Protein AF-A0AAV1EHF3-F1 (afdb_monomer_lite)

pLDDT: mean 80.21, std 18.9, range [38.34, 96.56]

Sequence (123 aa):
TITPKKPNSALRKVARVRLTSGFEITAYIPGIGHNLQEHSVVLVRGGRVKDLPGVRYHIVRGTLDAVGVKDRQQGRSKYGAKRQNKCQLLNNLLEIQDSQSERSQNPPLFGDALSVEEHVLGC

Radius of gyration: 31.66 Å; chains: 1; bounding box: 31×99×62 Å

Structure (mmCIF, N/CA/C/O backbone):
data_AF-A0AAV1EHF3-F1
#
_entry.id   AF-A0AAV1EHF3-F1
#
loop_
_atom_site.group_PDB
_atom_site.id
_atom_site.type_symbol
_atom_site.label_atom_id
_atom_site.label_alt_id
_atom_site.label_comp_id
_atom_site.label_asym_id
_atom_site.label_entity_id
_atom_site.label_seq_id
_atom_site.pdbx_PDB_ins_code
_atom_site.Cartn_x
_atom_site.Cartn_y
_atom_site.Cartn_z
_atom_site.occupancy
_atom_site.B_iso_or_equiv
_atom_site.auth_seq_id
_atom_site.auth_comp_id
_atom_site.auth_asym_id
_atom_site.auth_atom_id
_atom_site.pdbx_PDB_model_num
ATOM 1 N N . THR A 1 1 ? 10.304 -4.672 2.597 1.00 88.81 1 THR A N 1
ATOM 2 C CA . THR A 1 1 ? 10.404 -4.105 1.225 1.00 88.81 1 THR A CA 1
ATOM 3 C C . THR A 1 1 ? 10.882 -5.195 0.283 1.00 88.81 1 THR A C 1
ATOM 5 O O . THR A 1 1 ? 11.501 -6.133 0.759 1.00 88.81 1 THR A O 1
ATOM 8 N N . ILE A 1 2 ? 10.552 -5.132 -1.011 1.00 92.88 2 ILE A N 1
ATOM 9 C CA . ILE A 1 2 ? 10.929 -6.154 -2.011 1.00 92.88 2 ILE A CA 1
ATOM 10 C C . ILE A 1 2 ? 11.470 -5.474 -3.276 1.00 92.88 2 ILE A C 1
ATOM 12 O O . ILE A 1 2 ? 10.978 -4.407 -3.668 1.00 92.88 2 ILE A O 1
ATOM 16 N N . THR A 1 3 ? 12.470 -6.097 -3.902 1.00 92.31 3 THR A N 1
ATOM 17 C CA . THR A 1 3 ? 13.025 -5.708 -5.203 1.00 92.31 3 THR A CA 1
ATOM 18 C C . THR A 1 3 ? 12.190 -6.290 -6.360 1.00 92.31 3 THR A C 1
ATOM 20 O O . THR A 1 3 ? 11.755 -7.441 -6.304 1.00 92.31 3 THR A O 1
ATOM 23 N N . PRO A 1 4 ? 11.892 -5.501 -7.405 1.00 95.12 4 PRO A N 1
ATOM 24 C CA . PRO A 1 4 ? 11.100 -5.939 -8.548 1.00 95.12 4 PRO A CA 1
ATOM 25 C C . PRO A 1 4 ? 11.875 -6.844 -9.502 1.00 95.12 4 PRO A C 1
ATOM 27 O O . PRO A 1 4 ? 13.101 -6.939 -9.459 1.00 95.12 4 PRO A O 1
ATOM 30 N N . LYS A 1 5 ? 11.133 -7.480 -10.415 1.00 93.06 5 LYS A N 1
ATOM 31 C CA . LYS A 1 5 ? 11.707 -8.194 -11.554 1.00 93.06 5 LYS A CA 1
ATOM 32 C C . LYS A 1 5 ? 12.440 -7.203 -12.475 1.00 93.06 5 LYS A C 1
ATOM 34 O O . LYS A 1 5 ? 11.904 -6.141 -12.800 1.00 93.06 5 LYS A O 1
ATOM 39 N N . LYS A 1 6 ? 13.628 -7.588 -12.958 1.00 90.62 6 LYS A N 1
ATOM 40 C CA . LYS A 1 6 ? 14.320 -6.923 -14.081 1.00 90.62 6 LYS A CA 1
ATOM 41 C C . LYS A 1 6 ? 13.333 -6.831 -15.260 1.00 90.62 6 LYS A C 1
ATOM 43 O O . LYS A 1 6 ? 12.702 -7.849 -15.554 1.00 90.62 6 LYS A O 1
ATOM 48 N N . PRO A 1 7 ? 13.103 -5.676 -15.907 1.00 94.56 7 PRO A N 1
ATOM 49 C CA . PRO A 1 7 ? 13.989 -4.522 -16.133 1.00 94.56 7 PRO A CA 1
ATOM 50 C C . PRO A 1 7 ? 13.912 -3.382 -15.108 1.00 94.56 7 PRO A C 1
ATOM 52 O O . PRO A 1 7 ? 14.714 -2.458 -15.172 1.00 94.56 7 PRO A O 1
ATOM 55 N N . ASN A 1 8 ? 12.955 -3.418 -14.184 1.00 93.94 8 ASN A N 1
ATOM 56 C CA . ASN A 1 8 ? 12.688 -2.286 -13.301 1.00 93.94 8 ASN A CA 1
ATOM 57 C C . ASN A 1 8 ? 13.616 -2.300 -12.077 1.00 93.94 8 ASN A C 1
ATOM 59 O O . ASN A 1 8 ? 13.983 -3.364 -11.580 1.00 93.94 8 ASN A O 1
ATOM 63 N N . SER A 1 9 ? 13.941 -1.119 -11.547 1.00 90.12 9 SER A N 1
ATOM 64 C CA . SER A 1 9 ? 14.694 -0.944 -10.302 1.00 90.12 9 SER A CA 1
ATOM 65 C C . SER A 1 9 ? 13.967 0.058 -9.399 1.00 90.12 9 SER A C 1
ATOM 67 O O . SER A 1 9 ? 13.769 1.219 -9.739 1.00 90.12 9 SER A O 1
ATOM 69 N N . ALA A 1 10 ? 13.465 -0.413 -8.257 1.00 92.06 10 ALA A N 1
ATOM 70 C CA . ALA A 1 10 ? 12.819 0.416 -7.237 1.00 92.06 10 ALA A CA 1
ATOM 71 C C . ALA A 1 10 ? 12.632 -0.393 -5.951 1.00 92.06 10 ALA A C 1
ATOM 73 O O . ALA A 1 10 ? 12.461 -1.607 -6.003 1.00 92.06 10 ALA A O 1
ATOM 74 N N . LEU A 1 11 ? 12.554 0.265 -4.796 1.00 91.94 11 LEU A N 1
ATOM 75 C CA . LEU A 1 11 ? 12.130 -0.400 -3.564 1.00 91.94 11 LEU A CA 1
ATOM 76 C C . LEU A 1 11 ? 10.608 -0.368 -3.455 1.00 91.94 11 LEU A C 1
ATOM 78 O O . LEU A 1 11 ? 9.989 0.696 -3.363 1.00 91.94 11 LEU A O 1
ATOM 82 N N . ARG A 1 12 ? 9.979 -1.546 -3.453 1.00 94.69 12 ARG A N 1
ATOM 83 C CA . ARG A 1 12 ? 8.530 -1.658 -3.277 1.00 94.69 12 ARG A CA 1
ATOM 84 C C . ARG A 1 12 ? 8.196 -1.964 -1.817 1.00 94.69 12 ARG A C 1
ATOM 86 O O . ARG A 1 12 ? 8.752 -2.877 -1.203 1.00 94.69 12 ARG A O 1
ATOM 93 N N . LYS A 1 13 ? 7.274 -1.184 -1.252 1.00 94.19 13 LYS A N 1
ATOM 94 C CA . LYS A 1 13 ? 6.766 -1.373 0.112 1.00 94.19 13 LYS A CA 1
ATOM 95 C C . LYS A 1 13 ? 5.675 -2.445 0.090 1.00 94.19 13 LYS A C 1
ATOM 97 O O . LYS A 1 13 ? 4.715 -2.349 -0.672 1.00 94.19 13 LYS A O 1
ATOM 102 N N . VAL A 1 14 ? 5.854 -3.470 0.909 1.00 94.50 14 VAL A N 1
ATOM 103 C CA . VAL A 1 14 ? 4.952 -4.618 1.035 1.00 94.50 14 VAL A CA 1
ATOM 104 C C . VAL A 1 14 ? 4.784 -4.950 2.511 1.00 94.50 14 VAL A C 1
ATOM 106 O O . VAL A 1 14 ? 5.694 -4.670 3.293 1.00 94.50 14 VAL A O 1
ATOM 109 N N . ALA A 1 15 ? 3.659 -5.562 2.857 1.00 95.38 15 ALA A N 1
ATOM 110 C CA . ALA A 1 15 ? 3.410 -6.141 4.170 1.00 95.38 15 ALA A CA 1
ATOM 111 C C . ALA A 1 15 ? 3.070 -7.626 4.024 1.00 95.38 15 ALA A C 1
ATOM 113 O O . ALA A 1 15 ? 2.418 -8.026 3.054 1.00 95.38 15 ALA A O 1
ATOM 114 N N . ARG A 1 16 ? 3.488 -8.428 5.002 1.00 94.62 16 ARG A N 1
ATOM 115 C CA . ARG A 1 16 ? 2.934 -9.766 5.212 1.00 94.62 16 ARG A CA 1
ATOM 116 C C . ARG A 1 16 ? 1.677 -9.609 6.054 1.00 94.62 16 ARG A C 1
ATOM 118 O O . ARG A 1 16 ? 1.704 -8.922 7.068 1.00 94.62 16 ARG A O 1
ATOM 125 N N . VAL A 1 17 ? 0.582 -10.198 5.600 1.00 95.19 17 VAL A N 1
ATOM 126 C CA . VAL A 1 17 ? -0.727 -10.096 6.241 1.00 95.19 17 VAL A CA 1
ATOM 127 C C . VAL A 1 17 ? -1.256 -11.504 6.433 1.00 95.19 17 VAL A C 1
ATOM 129 O O . VAL A 1 17 ? -1.259 -12.301 5.495 1.00 95.19 17 VAL A O 1
ATOM 132 N N . ARG A 1 18 ? -1.720 -11.804 7.642 1.00 95.69 18 ARG A N 1
ATOM 133 C CA . ARG A 1 18 ? -2.463 -13.028 7.922 1.00 95.69 18 ARG A CA 1
ATOM 134 C C . ARG A 1 18 ? -3.945 -12.725 7.758 1.00 95.69 18 ARG A C 1
ATOM 136 O O . ARG A 1 18 ? -4.475 -11.846 8.432 1.00 95.69 18 ARG A O 1
ATOM 143 N N . LEU A 1 19 ? -4.592 -13.402 6.816 1.00 95.44 19 LEU A N 1
ATOM 144 C CA . LEU A 1 19 ? -6.031 -13.272 6.620 1.00 95.44 19 LEU A CA 1
ATOM 145 C C . LEU A 1 19 ? -6.781 -13.944 7.771 1.00 95.44 19 LEU A C 1
ATOM 147 O O . LEU A 1 19 ? -6.273 -14.865 8.411 1.00 95.44 19 LEU A O 1
ATOM 151 N N . THR A 1 20 ? -8.035 -13.545 7.966 1.00 93.50 20 THR A N 1
ATOM 152 C CA . THR A 1 20 ? -8.958 -14.222 8.890 1.00 93.50 20 THR A CA 1
ATOM 153 C C . THR A 1 20 ? -9.151 -15.696 8.530 1.00 93.50 20 THR A C 1
ATOM 155 O O . THR A 1 20 ? -9.334 -16.526 9.410 1.00 93.50 20 THR A O 1
ATOM 158 N N . SER A 1 21 ? -9.013 -16.046 7.248 1.00 94.12 21 SER A N 1
ATOM 159 C CA . SER A 1 21 ? -9.029 -17.426 6.748 1.00 94.12 21 SER A CA 1
ATOM 160 C C . SER A 1 21 ? -7.787 -18.253 7.121 1.00 94.12 21 SER A C 1
ATOM 162 O O . SER A 1 21 ? -7.682 -19.400 6.703 1.00 94.12 21 SER A O 1
ATOM 164 N N . GLY A 1 22 ? -6.810 -17.685 7.836 1.00 93.75 22 GLY A N 1
ATOM 165 C CA . GLY A 1 22 ? -5.590 -18.372 8.278 1.00 93.75 22 GLY A CA 1
ATOM 166 C C . GLY A 1 22 ? -4.424 -18.335 7.286 1.00 93.75 22 GLY A C 1
ATOM 167 O O . GLY A 1 22 ? -3.289 -18.575 7.689 1.00 93.75 22 GLY A O 1
ATOM 168 N N . PHE A 1 23 ? -4.666 -17.975 6.023 1.00 95.38 23 PHE A N 1
ATOM 169 C CA . PHE A 1 23 ? -3.621 -17.866 5.005 1.00 95.38 23 PHE A CA 1
ATOM 170 C C . PHE A 1 23 ? -2.737 -16.633 5.199 1.00 95.38 23 PHE A C 1
ATOM 172 O O . PHE A 1 23 ? -3.225 -15.513 5.381 1.00 95.38 23 PHE A O 1
ATOM 179 N N . GLU A 1 24 ? -1.428 -16.833 5.075 1.00 94.75 24 GLU A N 1
ATOM 180 C CA . GLU A 1 24 ? -0.459 -15.748 4.999 1.00 94.75 24 GLU A CA 1
ATOM 181 C C . GLU A 1 24 ? -0.284 -15.288 3.556 1.00 94.75 24 GLU A C 1
ATOM 183 O O . GLU A 1 24 ? 0.014 -16.071 2.653 1.00 94.75 24 GLU A O 1
ATOM 188 N N . ILE A 1 25 ? -0.455 -13.989 3.338 1.00 95.00 25 ILE A N 1
ATOM 189 C CA . ILE A 1 25 ? -0.319 -13.370 2.026 1.00 95.00 25 ILE A CA 1
ATOM 190 C C . ILE A 1 25 ? 0.643 -12.190 2.084 1.00 95.00 25 ILE A C 1
ATOM 192 O O . ILE A 1 25 ? 0.785 -11.512 3.102 1.00 95.00 25 ILE A O 1
ATOM 196 N N . THR A 1 26 ? 1.263 -11.889 0.948 1.00 95.31 26 THR A N 1
ATOM 197 C CA . THR A 1 26 ? 2.042 -10.661 0.775 1.00 95.31 26 THR A CA 1
ATOM 198 C C . THR A 1 26 ? 1.200 -9.637 0.027 1.00 95.31 26 THR A C 1
ATOM 200 O O . THR A 1 26 ? 0.798 -9.861 -1.119 1.00 95.31 26 THR A O 1
ATOM 203 N N . ALA A 1 27 ? 0.943 -8.499 0.668 1.00 96.44 27 ALA A N 1
ATOM 204 C CA . ALA A 1 27 ? 0.144 -7.412 0.121 1.00 96.44 27 ALA A CA 1
ATOM 205 C C . ALA A 1 27 ? 1.008 -6.179 -0.177 1.00 96.44 27 ALA A C 1
ATOM 207 O O . ALA A 1 27 ? 1.887 -5.788 0.595 1.00 96.44 27 ALA A O 1
ATOM 208 N N . TYR A 1 28 ? 0.746 -5.536 -1.312 1.00 96.56 28 TYR A N 1
ATOM 209 C CA . TYR A 1 28 ? 1.397 -4.291 -1.700 1.00 96.56 28 TYR A CA 1
ATOM 210 C C . TYR A 1 28 ? 0.771 -3.094 -0.988 1.00 96.56 28 TYR A C 1
ATOM 212 O O . TYR A 1 28 ? -0.454 -2.946 -0.964 1.00 96.56 28 TYR A O 1
ATOM 220 N N . ILE A 1 29 ? 1.618 -2.194 -0.492 1.00 95.25 29 ILE A N 1
ATOM 221 C CA . ILE A 1 29 ? 1.191 -0.941 0.130 1.00 95.25 29 ILE A CA 1
ATOM 222 C C . ILE A 1 29 ? 1.225 0.164 -0.935 1.00 95.25 29 ILE A C 1
ATOM 224 O O . ILE A 1 29 ? 2.311 0.554 -1.371 1.00 95.25 29 ILE A O 1
ATOM 228 N N . PRO A 1 30 ? 0.068 0.686 -1.381 1.00 94.25 30 PRO A N 1
ATOM 229 C CA . PRO A 1 30 ? 0.041 1.709 -2.412 1.00 94.25 30 PRO A CA 1
ATOM 230 C C . PRO A 1 30 ? 0.316 3.105 -1.841 1.00 94.25 30 PRO A C 1
ATOM 232 O O . PRO A 1 30 ? -0.228 3.491 -0.810 1.00 94.25 30 PRO A O 1
ATOM 235 N N . GLY A 1 31 ? 1.080 3.901 -2.591 1.00 91.69 31 GLY A N 1
ATOM 236 C CA . GLY A 1 31 ? 1.325 5.311 -2.288 1.00 91.69 31 GLY A CA 1
ATOM 237 C C . GLY A 1 31 ? 2.665 5.563 -1.603 1.00 91.69 31 GLY A C 1
ATOM 238 O O . GLY A 1 31 ? 3.545 4.702 -1.575 1.00 91.69 31 GLY A O 1
ATOM 239 N N . ILE A 1 32 ? 2.826 6.784 -1.097 1.00 90.50 32 ILE A N 1
ATOM 240 C CA . ILE A 1 32 ? 4.054 7.242 -0.448 1.00 90.50 32 ILE A CA 1
ATOM 241 C C . ILE A 1 32 ? 3.836 7.184 1.060 1.00 90.50 32 ILE A C 1
ATOM 243 O O . ILE A 1 32 ? 2.905 7.791 1.579 1.00 90.50 32 ILE A O 1
ATOM 247 N N . GLY A 1 33 ? 4.706 6.446 1.747 1.00 89.88 33 GLY A N 1
ATOM 248 C CA . GLY A 1 33 ? 4.666 6.309 3.205 1.00 89.88 33 GLY A CA 1
ATOM 249 C C . GLY A 1 33 ? 3.518 5.431 3.725 1.00 89.88 33 GLY A C 1
ATOM 250 O O . GLY A 1 33 ? 2.464 5.275 3.108 1.00 89.88 33 GLY A O 1
ATOM 251 N N . HIS A 1 34 ? 3.735 4.810 4.880 1.00 91.38 34 HIS A N 1
ATOM 252 C CA . HIS A 1 34 ? 2.706 4.098 5.633 1.00 91.38 34 HIS A CA 1
ATOM 253 C C . HIS A 1 34 ? 3.055 4.109 7.116 1.00 91.38 34 HIS A C 1
ATOM 255 O O . HIS A 1 34 ? 4.226 4.217 7.455 1.00 91.38 34 HIS A O 1
ATOM 261 N N . ASN A 1 35 ? 2.031 3.983 7.953 1.00 89.38 35 ASN A N 1
ATOM 262 C CA . ASN A 1 35 ? 2.148 3.883 9.406 1.00 89.38 35 ASN A CA 1
ATOM 263 C C . ASN A 1 35 ? 1.831 2.460 9.908 1.00 89.38 35 ASN A C 1
ATOM 265 O O . ASN A 1 35 ? 1.446 2.278 11.051 1.00 89.38 35 ASN A O 1
ATOM 269 N N . LEU A 1 36 ? 1.886 1.460 9.022 1.00 92.00 36 LEU A N 1
ATOM 270 C CA . LEU A 1 36 ? 1.585 0.078 9.393 1.00 92.00 36 LEU A CA 1
ATOM 271 C C . LEU A 1 36 ? 2.747 -0.485 10.199 1.00 92.00 36 LEU A C 1
ATOM 273 O O . LEU A 1 36 ? 3.896 -0.391 9.765 1.00 92.00 36 LEU A O 1
ATOM 277 N N . GLN A 1 37 ? 2.409 -1.065 11.338 1.00 92.94 37 GLN A N 1
ATOM 278 C CA . GLN A 1 37 ? 3.330 -1.712 12.255 1.00 92.94 37 GLN A CA 1
ATOM 279 C C . GLN A 1 37 ? 2.962 -3.195 12.359 1.00 92.94 37 GLN A C 1
ATOM 281 O O . GLN A 1 37 ? 2.078 -3.697 11.653 1.00 92.94 37 GLN A O 1
ATOM 286 N N . GLU A 1 38 ? 3.658 -3.913 13.229 1.00 92.62 38 GLU A N 1
ATOM 287 C CA . GLU A 1 38 ? 3.269 -5.266 13.605 1.00 92.62 38 GLU A CA 1
ATOM 288 C C . GLU A 1 38 ? 1.861 -5.249 14.224 1.00 92.62 38 GLU A C 1
ATOM 290 O O . GLU A 1 38 ? 1.451 -4.273 14.849 1.00 92.62 38 GLU A O 1
ATOM 295 N N . HIS A 1 39 ? 1.085 -6.307 13.983 1.00 90.88 39 HIS A N 1
ATOM 296 C CA . HIS A 1 39 ? -0.297 -6.472 14.464 1.00 90.88 39 HIS A CA 1
ATOM 297 C C . HIS A 1 39 ? -1.334 -5.435 14.001 1.00 90.88 39 HIS A C 1
ATOM 299 O O . HIS A 1 39 ? -2.491 -5.525 14.404 1.00 90.88 39 HIS A O 1
ATOM 305 N N . SER A 1 40 ? -0.979 -4.499 13.115 1.00 93.81 40 SER A N 1
ATOM 306 C CA . SER A 1 40 ? -1.961 -3.588 12.520 1.00 93.81 40 SER A CA 1
ATOM 307 C C . SER A 1 40 ? -3.009 -4.354 11.705 1.00 93.81 40 SER A C 1
ATOM 309 O O . SER A 1 40 ? -2.675 -5.207 10.873 1.00 93.81 40 SER A O 1
ATOM 311 N N . VAL A 1 41 ? -4.281 -4.009 11.897 1.00 94.31 41 VAL A N 1
ATOM 312 C CA . VAL A 1 41 ? -5.402 -4.615 11.180 1.00 94.31 41 VAL A CA 1
ATOM 313 C C . VAL A 1 41 ? -5.644 -3.837 9.894 1.00 94.31 41 VAL A C 1
ATOM 315 O O . VAL A 1 41 ? -5.809 -2.615 9.875 1.00 94.31 41 VAL A O 1
ATOM 318 N N . VAL A 1 42 ? -5.662 -4.555 8.774 1.00 95.12 42 VAL A N 1
ATOM 319 C CA . VAL A 1 42 ? -5.759 -3.953 7.443 1.00 95.12 42 VAL A CA 1
ATOM 320 C C . VAL A 1 42 ? -6.801 -4.648 6.588 1.00 95.12 42 VAL A C 1
ATOM 322 O O . VAL A 1 42 ? -6.971 -5.863 6.643 1.00 95.12 42 VAL A O 1
ATOM 325 N N . LEU A 1 43 ? -7.458 -3.864 5.735 1.00 94.88 43 LEU A N 1
ATOM 326 C CA . LEU A 1 43 ? -8.336 -4.396 4.706 1.00 94.88 43 LEU A CA 1
ATOM 327 C C . LEU A 1 43 ? -7.538 -4.646 3.425 1.00 94.88 43 LEU A C 1
ATOM 329 O O . LEU A 1 43 ? -6.815 -3.773 2.931 1.00 94.88 43 LEU A O 1
ATOM 333 N N . VAL A 1 44 ? -7.691 -5.843 2.870 1.00 95.56 44 VAL A N 1
ATOM 334 C CA . VAL A 1 44 ? -6.983 -6.276 1.667 1.00 95.56 44 VAL A CA 1
ATOM 335 C C . VAL A 1 44 ? -7.957 -6.355 0.495 1.00 95.56 44 VAL A C 1
ATOM 337 O O . VAL A 1 44 ? -9.067 -6.857 0.625 1.00 95.56 44 VAL A O 1
ATOM 340 N N . ARG A 1 45 ? -7.521 -5.879 -0.673 1.00 95.94 45 ARG A N 1
ATOM 341 C CA . ARG A 1 45 ? -8.216 -6.043 -1.954 1.00 95.94 45 ARG A CA 1
ATOM 342 C C . ARG A 1 45 ? -7.391 -6.893 -2.918 1.00 95.94 45 ARG A C 1
ATOM 344 O O . ARG A 1 45 ? -6.158 -6.905 -2.859 1.00 95.94 45 ARG A O 1
ATOM 351 N N . GLY A 1 46 ? -8.062 -7.533 -3.870 1.00 95.12 46 GLY A N 1
ATOM 352 C CA . GLY A 1 46 ? -7.399 -8.211 -4.984 1.00 95.12 46 GLY A CA 1
ATOM 353 C C . GLY A 1 46 ? -6.698 -7.230 -5.932 1.00 95.12 46 GLY A C 1
ATOM 354 O O . GLY A 1 46 ? -7.197 -6.136 -6.202 1.00 95.12 46 GLY A O 1
ATOM 355 N N . GLY A 1 47 ? -5.529 -7.616 -6.443 1.00 95.44 47 GLY A N 1
ATOM 356 C CA . GLY A 1 47 ? -4.852 -6.914 -7.533 1.00 95.44 47 GLY A CA 1
ATOM 357 C C . GLY A 1 47 ? -3.372 -7.277 -7.629 1.00 95.44 47 GLY A C 1
ATOM 358 O O . GLY A 1 47 ? -2.631 -7.218 -6.651 1.00 95.44 47 GLY A O 1
ATOM 359 N N . ARG A 1 48 ? -2.927 -7.661 -8.827 1.00 95.12 48 ARG A N 1
ATOM 360 C CA . ARG A 1 48 ? -1.539 -8.061 -9.066 1.00 95.12 48 ARG A CA 1
ATOM 361 C C . ARG A 1 48 ? -0.656 -6.849 -9.333 1.00 95.12 48 ARG A C 1
ATOM 363 O O . ARG A 1 48 ? -0.921 -6.073 -10.252 1.00 95.12 48 ARG A O 1
ATOM 370 N N . VAL A 1 49 ? 0.463 -6.765 -8.620 1.00 95.06 49 VAL A N 1
ATOM 371 C CA . VAL A 1 49 ? 1.555 -5.862 -8.992 1.00 95.06 49 VAL A CA 1
ATOM 372 C C . VAL A 1 49 ? 2.389 -6.555 -10.062 1.00 95.06 49 VAL A C 1
ATOM 374 O O . VAL A 1 49 ? 3.018 -7.573 -9.796 1.00 95.06 49 VAL A O 1
ATOM 377 N N . LYS A 1 50 ? 2.379 -6.022 -11.288 1.00 91.38 50 LYS A N 1
ATOM 378 C CA . LYS A 1 50 ? 3.069 -6.637 -12.438 1.00 91.38 50 LYS A CA 1
ATOM 379 C C . LYS A 1 50 ? 4.567 -6.847 -12.188 1.00 91.38 50 LYS A C 1
ATOM 381 O O . LYS A 1 50 ? 5.115 -7.857 -12.612 1.00 91.38 50 LYS A O 1
ATOM 386 N N . ASP A 1 51 ? 5.186 -5.922 -11.460 1.00 91.19 51 ASP A N 1
ATOM 387 C CA . ASP A 1 51 ? 6.629 -5.908 -11.211 1.00 91.19 51 ASP A CA 1
ATOM 388 C C . ASP A 1 51 ? 7.097 -6.926 -10.165 1.00 91.19 51 ASP A C 1
ATOM 390 O O . ASP A 1 51 ? 8.269 -7.296 -10.156 1.00 91.19 51 ASP A O 1
ATOM 394 N N . LEU A 1 52 ? 6.217 -7.334 -9.245 1.00 92.56 52 LEU A N 1
ATOM 395 C CA . LEU A 1 52 ? 6.588 -8.142 -8.086 1.00 92.56 52 LEU A CA 1
ATOM 396 C C . LEU A 1 52 ? 6.058 -9.573 -8.245 1.00 92.56 52 LEU A C 1
ATOM 398 O O . LEU A 1 52 ? 4.842 -9.761 -8.367 1.00 92.56 52 LEU A O 1
ATOM 402 N N . PRO A 1 53 ? 6.920 -10.602 -8.201 1.00 92.06 53 PRO A N 1
ATOM 403 C CA . PRO A 1 53 ? 6.450 -11.979 -8.140 1.00 92.06 53 PRO A CA 1
ATOM 404 C C . PRO A 1 53 ? 5.763 -12.243 -6.789 1.00 92.06 53 PRO A C 1
ATOM 406 O O . PRO A 1 53 ? 6.179 -11.730 -5.754 1.00 92.06 53 PRO A O 1
ATOM 409 N N . GLY A 1 54 ? 4.672 -13.011 -6.797 1.00 91.56 54 GLY A N 1
ATOM 410 C CA . GLY A 1 54 ? 3.955 -13.419 -5.578 1.00 91.56 54 GLY A CA 1
ATOM 411 C C . GLY A 1 54 ? 3.054 -12.357 -4.929 1.00 91.56 54 GLY A C 1
ATOM 412 O O . GLY A 1 54 ? 2.220 -12.705 -4.098 1.00 91.56 54 GLY A O 1
ATOM 413 N N . VAL A 1 55 ? 3.131 -11.083 -5.332 1.00 95.56 55 VAL A N 1
ATOM 414 C CA . VAL A 1 55 ? 2.302 -10.008 -4.756 1.00 95.56 55 VAL A CA 1
ATOM 415 C C . VAL A 1 55 ? 1.023 -9.814 -5.576 1.00 95.56 55 VAL A C 1
ATOM 417 O O . VAL A 1 55 ? 0.989 -9.102 -6.586 1.00 95.56 55 VAL A O 1
ATOM 420 N N . ARG A 1 56 ? -0.043 -10.494 -5.142 1.00 94.88 56 ARG A N 1
ATOM 421 C CA . ARG A 1 56 ? -1.359 -10.537 -5.819 1.00 94.88 56 ARG A CA 1
ATOM 422 C C . ARG A 1 56 ? -2.448 -9.713 -5.132 1.00 94.88 56 ARG A C 1
ATOM 424 O O . ARG A 1 56 ? -3.585 -9.685 -5.606 1.00 94.88 56 ARG A O 1
ATOM 431 N N . TYR A 1 57 ? -2.095 -9.060 -4.033 1.00 96.31 57 TYR A N 1
ATOM 432 C CA . TYR A 1 57 ? -3.018 -8.316 -3.196 1.00 96.31 57 TYR A CA 1
ATOM 433 C C . TYR A 1 57 ? -2.506 -6.905 -2.932 1.00 96.31 57 TYR A C 1
ATOM 435 O O . TYR A 1 57 ? -1.300 -6.654 -2.900 1.00 96.31 57 TYR A O 1
ATOM 443 N N . HIS A 1 58 ? -3.437 -5.986 -2.700 1.00 95.75 58 HIS A N 1
ATOM 444 C CA . HIS A 1 58 ? -3.161 -4.613 -2.295 1.00 95.75 58 HIS A CA 1
ATOM 445 C C . HIS A 1 58 ? -3.842 -4.311 -0.970 1.00 95.75 58 HIS A C 1
ATOM 447 O O . HIS A 1 58 ? -4.963 -4.747 -0.736 1.00 95.75 58 HIS A O 1
ATOM 453 N N . ILE A 1 59 ? -3.214 -3.476 -0.154 1.00 95.69 59 ILE A N 1
ATOM 454 C CA . ILE A 1 59 ? -3.868 -2.910 1.025 1.00 95.69 59 ILE A CA 1
ATOM 455 C C . ILE A 1 59 ? -4.736 -1.724 0.598 1.00 95.69 59 ILE A C 1
ATOM 457 O O . ILE A 1 59 ? -4.303 -0.875 -0.193 1.00 95.69 59 ILE A O 1
ATOM 461 N N . VAL A 1 60 ? -5.968 -1.677 1.102 1.00 94.75 60 VAL A N 1
ATOM 462 C CA . VAL A 1 60 ? -6.866 -0.527 0.952 1.00 94.75 60 VAL A CA 1
ATOM 463 C C . VAL A 1 60 ? -6.414 0.576 1.908 1.00 94.75 60 VAL A C 1
ATOM 465 O O . VAL A 1 60 ? -6.056 0.315 3.052 1.00 94.75 60 VAL A O 1
ATOM 468 N N . ARG A 1 61 ? -6.377 1.820 1.427 1.00 94.31 61 ARG A N 1
ATOM 469 C CA . ARG A 1 61 ? -5.974 2.987 2.223 1.00 94.31 61 ARG A CA 1
ATOM 470 C C . ARG A 1 61 ? -7.204 3.766 2.666 1.00 94.31 61 ARG A C 1
ATOM 472 O O . ARG A 1 61 ? -8.159 3.876 1.903 1.00 94.31 61 ARG A O 1
ATOM 479 N N . GLY A 1 62 ? -7.126 4.364 3.850 1.00 91.19 62 GLY A N 1
ATOM 480 C CA . GLY A 1 62 ? -8.217 5.120 4.466 1.00 91.19 62 GLY A CA 1
ATOM 481 C C . GLY A 1 62 ? -9.216 4.256 5.239 1.00 91.19 62 GLY A C 1
ATOM 482 O O . GLY A 1 62 ? -10.317 4.722 5.506 1.00 91.19 62 GLY A O 1
ATOM 483 N N . THR A 1 63 ? -8.853 3.015 5.573 1.00 89.44 63 THR A N 1
ATOM 484 C CA . THR A 1 63 ? -9.705 2.052 6.291 1.00 89.44 63 THR A CA 1
ATOM 485 C C . THR A 1 63 ? -8.892 1.329 7.362 1.00 89.44 63 THR A C 1
ATOM 487 O O . THR A 1 63 ? -7.761 0.931 7.070 1.00 89.44 63 THR A O 1
ATOM 490 N N . LEU A 1 64 ? -9.480 1.097 8.543 1.00 92.31 64 LEU A N 1
ATOM 491 C CA . LEU A 1 64 ? -8.802 0.507 9.711 1.00 92.31 64 LEU A CA 1
ATOM 492 C C . LEU A 1 64 ? -7.501 1.274 10.033 1.00 92.31 64 LEU A C 1
ATOM 494 O O . LEU A 1 64 ? -7.480 2.501 9.925 1.00 92.31 64 LEU A O 1
ATOM 498 N N . ASP A 1 65 ? -6.408 0.577 10.347 1.00 93.69 65 ASP A N 1
ATOM 499 C CA . ASP A 1 65 ? -5.128 1.198 10.724 1.00 93.69 65 ASP A CA 1
ATOM 500 C C . ASP A 1 65 ? -4.346 1.753 9.517 1.00 93.69 65 ASP A C 1
ATOM 502 O O . ASP A 1 65 ? -3.344 2.465 9.647 1.00 93.69 65 ASP A O 1
ATOM 506 N N . ALA A 1 66 ? -4.801 1.458 8.293 1.00 92.12 66 ALA A N 1
ATOM 507 C CA . ALA A 1 66 ? -4.169 1.931 7.070 1.00 92.12 66 ALA A CA 1
ATOM 508 C C . ALA A 1 66 ? -4.557 3.388 6.767 1.00 92.12 66 ALA A C 1
ATOM 510 O O . ALA A 1 66 ? -5.415 3.662 5.923 1.00 92.12 66 ALA A O 1
ATOM 511 N N . VAL A 1 67 ? -3.868 4.336 7.408 1.00 92.31 67 VAL A N 1
ATOM 512 C CA . VAL A 1 67 ? -4.068 5.786 7.218 1.00 92.31 67 VAL A CA 1
ATOM 513 C C . VAL A 1 67 ? -3.907 6.200 5.748 1.00 92.31 67 VAL A C 1
ATOM 515 O O . VAL A 1 67 ? -3.049 5.689 5.027 1.00 92.31 67 VAL A O 1
ATOM 518 N N . GLY A 1 68 ? -4.721 7.151 5.283 1.00 91.56 68 GLY A N 1
ATOM 519 C CA . GLY A 1 68 ? -4.608 7.726 3.940 1.00 91.56 68 GLY A CA 1
ATOM 520 C C . GLY A 1 68 ? -3.249 8.387 3.662 1.00 91.56 68 GLY A C 1
ATOM 521 O O . GLY A 1 68 ? -2.459 8.657 4.565 1.00 91.56 68 GLY A O 1
ATOM 522 N N . VAL A 1 69 ? -2.937 8.627 2.389 1.00 92.56 69 VAL A N 1
ATOM 523 C CA . VAL A 1 69 ? -1.723 9.379 2.014 1.00 92.56 69 VAL A CA 1
ATOM 524 C C . VAL A 1 69 ? -1.975 10.876 2.222 1.00 92.56 69 VAL A C 1
ATOM 526 O O . VAL A 1 69 ? -2.958 11.403 1.698 1.00 92.56 69 VAL A O 1
ATOM 529 N N . LYS A 1 70 ? -1.092 11.549 2.971 1.00 88.75 70 LYS A N 1
ATOM 530 C CA . LYS A 1 70 ? -1.154 13.002 3.202 1.00 88.75 70 LYS A CA 1
ATOM 531 C C . LYS A 1 70 ? -0.899 13.774 1.899 1.00 88.75 70 LYS A C 1
ATOM 533 O O . LYS A 1 70 ? -0.208 13.278 1.010 1.00 88.75 70 LYS A O 1
ATOM 538 N N . ASP A 1 71 ? -1.524 14.944 1.774 1.00 86.25 71 ASP A N 1
ATOM 539 C CA . ASP A 1 71 ? -1.308 15.929 0.697 1.00 86.25 71 ASP A CA 1
ATOM 540 C C . ASP A 1 71 ? -1.522 15.418 -0.738 1.00 86.25 71 ASP A C 1
ATOM 542 O O . ASP A 1 71 ? -1.072 15.997 -1.728 1.00 86.25 71 ASP A O 1
ATOM 546 N N . ARG A 1 72 ? -2.271 14.321 -0.886 1.00 88.00 72 ARG A N 1
ATOM 547 C CA . ARG A 1 72 ? -2.626 13.778 -2.194 1.00 88.00 72 ARG A CA 1
ATOM 548 C C . ARG A 1 72 ? -3.757 14.614 -2.799 1.00 88.00 72 ARG A C 1
ATOM 550 O O . ARG A 1 72 ? -4.889 14.535 -2.335 1.00 88.00 72 ARG A O 1
ATOM 557 N N . GLN A 1 73 ? -3.481 15.350 -3.876 1.00 87.94 73 GLN A N 1
ATOM 558 C CA . GLN A 1 73 ? -4.509 16.150 -4.562 1.00 87.94 73 GLN A CA 1
ATOM 559 C C . GLN A 1 73 ? -5.237 15.390 -5.683 1.00 87.94 73 GLN A C 1
ATOM 561 O O . GLN A 1 73 ? -6.433 15.588 -5.897 1.00 87.94 73 GLN A O 1
ATOM 566 N N . GLN A 1 74 ? -4.556 14.453 -6.353 1.00 89.19 74 GLN A N 1
ATOM 567 C CA . GLN A 1 74 ? -5.113 13.656 -7.453 1.00 89.19 74 GLN A CA 1
ATOM 568 C C . GLN A 1 74 ? -5.281 12.175 -7.080 1.00 89.19 74 GLN A C 1
ATOM 570 O O . GLN A 1 74 ? -4.468 11.594 -6.354 1.00 89.19 74 GLN A O 1
ATOM 575 N N . GLY A 1 75 ? -6.342 11.539 -7.594 1.00 89.75 75 GLY A N 1
ATOM 576 C CA . GLY A 1 75 ? -6.630 10.121 -7.332 1.00 89.75 75 GLY A CA 1
ATOM 577 C C . GLY A 1 75 ? -6.932 9.816 -5.859 1.00 89.75 75 GLY A C 1
ATOM 578 O O . GLY A 1 75 ? -6.632 8.727 -5.376 1.00 89.75 75 GLY A O 1
ATOM 579 N N . ARG A 1 76 ? -7.491 10.796 -5.140 1.00 91.38 76 ARG A N 1
ATOM 580 C CA . ARG A 1 76 ? -7.704 10.790 -3.682 1.00 91.38 76 ARG A CA 1
ATOM 581 C C . ARG A 1 76 ? -8.465 9.575 -3.164 1.00 91.38 76 ARG A C 1
ATOM 583 O O . ARG A 1 76 ? -8.063 8.989 -2.163 1.00 91.38 76 ARG A O 1
ATOM 590 N N . SER A 1 77 ? -9.501 9.164 -3.891 1.00 89.12 77 SER A N 1
ATOM 591 C CA . SER A 1 77 ? -10.343 8.012 -3.554 1.00 89.12 77 SER A CA 1
ATOM 592 C C . SER A 1 77 ? -9.544 6.713 -3.433 1.00 89.12 77 SER A C 1
ATOM 594 O O . SER A 1 77 ? -9.799 5.913 -2.542 1.00 89.12 77 SER A O 1
ATOM 596 N N . LYS A 1 78 ? -8.518 6.515 -4.269 1.00 90.75 78 LYS A N 1
ATOM 597 C CA . LYS A 1 78 ? -7.686 5.302 -4.249 1.00 90.75 78 LYS A CA 1
ATOM 598 C C . LYS A 1 78 ? -6.737 5.239 -3.048 1.00 90.75 78 LYS A C 1
ATOM 600 O O . LYS A 1 78 ? -6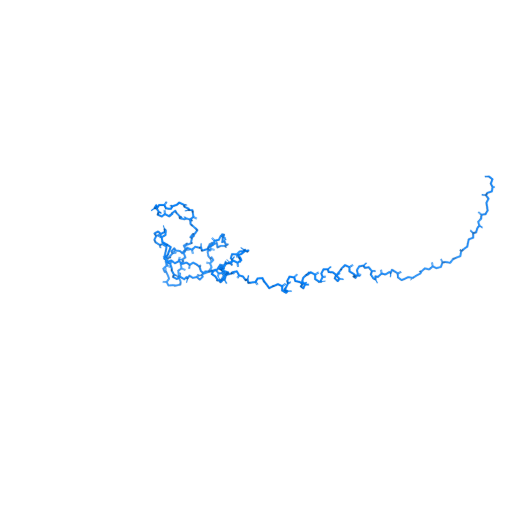.349 4.145 -2.645 1.00 90.75 78 LYS A O 1
ATOM 605 N N . TYR A 1 79 ? -6.330 6.392 -2.520 1.00 94.12 79 TYR A N 1
ATOM 606 C CA . TYR A 1 79 ? -5.333 6.505 -1.450 1.00 94.12 79 TYR A CA 1
ATOM 607 C C . TYR A 1 79 ? -5.930 6.963 -0.112 1.00 94.12 79 TYR A C 1
ATOM 609 O O . TYR A 1 79 ? -5.169 7.251 0.811 1.00 94.12 79 TYR A O 1
ATOM 617 N N . GLY A 1 80 ? -7.261 7.030 -0.000 1.00 90.00 80 GLY A N 1
ATOM 618 C CA . GLY A 1 80 ? -7.957 7.394 1.235 1.00 90.00 80 GLY A CA 1
ATOM 619 C C . GLY A 1 80 ? -7.736 8.842 1.681 1.00 90.00 80 GLY A C 1
ATOM 620 O O . GLY A 1 80 ? -7.783 9.118 2.875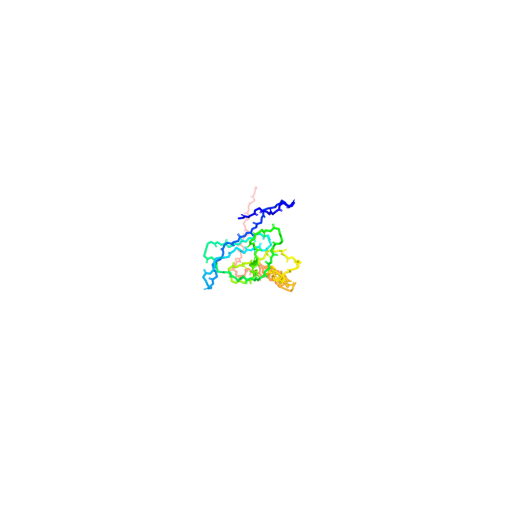 1.00 90.00 80 GLY A O 1
ATOM 621 N N . ALA A 1 81 ? -7.443 9.760 0.754 1.00 91.81 81 ALA A N 1
ATOM 622 C CA . ALA A 1 81 ? -7.267 11.176 1.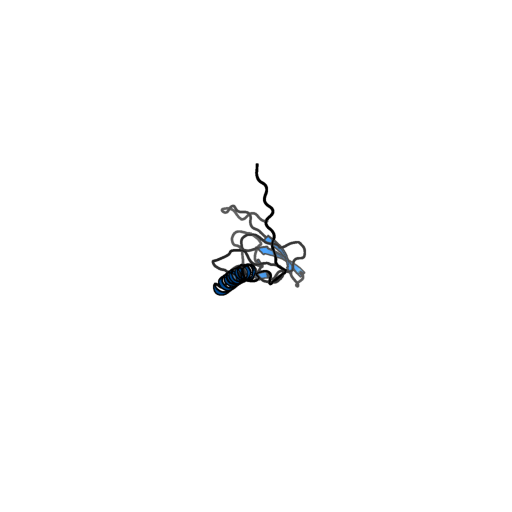076 1.00 91.81 81 ALA A CA 1
ATOM 623 C C . ALA A 1 81 ? -8.620 11.904 1.036 1.00 91.81 81 ALA A C 1
ATOM 625 O O . ALA A 1 81 ? -9.351 11.813 0.046 1.00 91.81 81 ALA A O 1
ATOM 626 N N . LYS A 1 82 ? -8.965 12.638 2.099 1.00 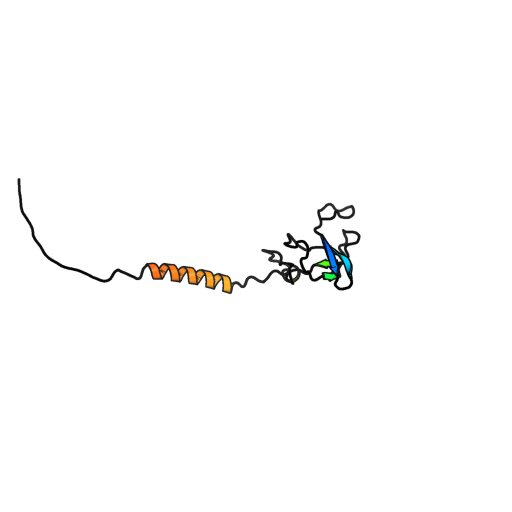88.19 82 LYS A N 1
ATOM 627 C CA . LYS A 1 82 ? -10.195 13.443 2.135 1.00 88.19 82 LYS A CA 1
ATOM 628 C C . LYS A 1 82 ? -10.068 14.662 1.217 1.00 88.19 82 LYS A C 1
ATOM 630 O O . LYS A 1 82 ? -8.980 15.198 1.008 1.00 88.19 82 LYS A O 1
ATOM 635 N N . ARG A 1 83 ? -11.194 15.112 0.656 1.00 86.12 83 ARG A N 1
ATOM 636 C CA . ARG A 1 83 ? -11.254 16.397 -0.048 1.00 86.12 83 ARG A CA 1
ATOM 637 C C . ARG A 1 83 ? -11.119 17.507 0.990 1.00 86.12 83 ARG A C 1
ATOM 639 O O . ARG A 1 83 ? -11.889 17.546 1.940 1.00 86.12 83 ARG A O 1
ATOM 646 N N . GLN A 1 84 ? -10.160 18.403 0.792 1.00 80.19 84 GLN A N 1
ATOM 647 C CA . GLN A 1 84 ? -10.117 19.652 1.543 1.00 80.19 84 GLN A CA 1
ATOM 648 C C . GLN A 1 84 ? -11.324 20.494 1.108 1.00 80.19 84 GLN A C 1
ATOM 650 O O . GLN A 1 84 ? -11.456 20.842 -0.071 1.00 80.19 84 GLN A O 1
ATOM 655 N N . ASN A 1 85 ? -12.244 20.751 2.035 1.00 74.00 85 ASN A N 1
ATOM 656 C CA . ASN A 1 85 ? -13.370 21.643 1.795 1.00 74.00 85 ASN A CA 1
ATOM 657 C C . ASN A 1 85 ? -12.849 23.081 1.881 1.00 74.00 85 ASN A C 1
ATOM 659 O O . ASN A 1 85 ? -12.393 23.501 2.940 1.00 74.00 85 ASN A O 1
ATOM 663 N N . LYS A 1 86 ? -12.922 23.841 0.778 1.00 63.84 86 LYS A N 1
ATOM 664 C CA . LYS A 1 86 ? -12.499 25.255 0.746 1.00 63.84 86 LYS A CA 1
ATOM 665 C C . LYS A 1 86 ? -13.180 26.094 1.842 1.00 63.84 86 LYS A C 1
ATOM 667 O O . LYS A 1 86 ? -12.534 26.960 2.409 1.00 63.84 86 LYS A O 1
ATOM 672 N N . CYS A 1 87 ? -14.434 25.796 2.186 1.00 52.53 87 CYS A N 1
ATOM 673 C CA . CYS A 1 87 ? -15.187 26.533 3.207 1.00 52.53 87 CYS A CA 1
ATOM 674 C C . CYS A 1 87 ? -14.656 26.338 4.640 1.00 52.53 87 CYS A C 1
ATOM 676 O O . CYS A 1 87 ? -14.715 27.268 5.429 1.00 52.53 87 CYS A O 1
ATOM 678 N N . GLN A 1 88 ? -14.073 25.181 4.980 1.00 55.53 88 GLN A N 1
ATOM 679 C CA . GLN A 1 88 ? -13.519 24.944 6.326 1.00 55.53 88 GLN A CA 1
ATOM 680 C C . GLN A 1 88 ? -12.207 25.704 6.568 1.00 55.53 88 GLN A C 1
ATOM 682 O O . GLN A 1 88 ? -11.874 26.000 7.707 1.00 55.53 88 GLN A O 1
ATOM 687 N N . LEU A 1 89 ? -11.479 26.053 5.502 1.00 57.47 89 LEU A N 1
ATOM 688 C CA . LEU A 1 89 ? -10.271 26.876 5.605 1.00 57.47 89 LEU A CA 1
ATOM 689 C C . LEU A 1 89 ? -10.590 28.360 5.840 1.00 57.47 89 LEU A C 1
ATOM 691 O O . LEU A 1 89 ? -9.767 29.059 6.415 1.00 57.47 89 LEU A O 1
ATOM 695 N N . LEU A 1 90 ? -11.765 28.830 5.409 1.00 61.34 90 LEU A N 1
ATOM 696 C CA . LEU A 1 90 ? -12.188 30.222 5.587 1.00 61.34 90 LEU A CA 1
ATOM 697 C C . LEU A 1 90 ? -12.752 30.478 6.991 1.00 61.34 90 LEU A C 1
ATOM 699 O O . LEU A 1 90 ? -12.457 31.516 7.571 1.00 61.34 90 LEU A O 1
ATOM 703 N N . ASN A 1 91 ? -13.470 29.514 7.575 1.00 59.47 91 ASN A N 1
ATOM 704 C CA . ASN A 1 91 ? -13.999 29.650 8.938 1.00 59.47 91 ASN A CA 1
ATOM 705 C C . ASN A 1 91 ? -12.873 29.734 9.984 1.00 59.47 91 ASN A C 1
ATOM 707 O O . ASN A 1 91 ? -12.922 30.579 10.868 1.00 59.47 91 ASN A O 1
ATOM 711 N N . ASN A 1 92 ? -11.802 28.954 9.807 1.00 62.22 92 ASN A N 1
ATOM 712 C CA . ASN A 1 92 ? -10.634 29.009 10.690 1.00 62.22 92 ASN A CA 1
ATOM 713 C C . ASN A 1 92 ? -9.825 30.315 10.552 1.00 62.22 92 ASN A C 1
ATOM 715 O O . ASN A 1 92 ? -9.018 30.617 11.421 1.00 62.22 92 ASN A O 1
ATOM 719 N N . LEU A 1 93 ? -9.986 31.067 9.456 1.00 61.72 93 LEU A N 1
ATOM 720 C CA . LEU A 1 93 ? -9.336 32.368 9.256 1.00 61.72 93 LEU A CA 1
ATOM 721 C C . LEU A 1 93 ? -10.157 33.524 9.844 1.00 61.72 93 LEU A C 1
ATOM 723 O O . LEU A 1 93 ? -9.563 34.474 10.346 1.00 61.72 93 LEU A O 1
ATOM 727 N N . LEU A 1 94 ? -11.490 33.430 9.820 1.00 60.69 94 LEU A N 1
ATOM 728 C CA . LEU A 1 94 ? -12.389 34.427 10.416 1.00 60.69 94 LEU A CA 1
ATOM 729 C C . LEU A 1 94 ? -12.349 34.392 11.956 1.00 60.69 94 LEU A C 1
ATOM 731 O O . LEU A 1 94 ? -12.243 35.444 12.574 1.00 60.69 94 LEU A O 1
ATOM 735 N N . GLU A 1 95 ? -12.273 33.209 12.579 1.00 59.72 95 GLU A N 1
ATOM 736 C CA . GLU A 1 95 ? -12.118 33.084 14.047 1.00 59.72 95 GLU A CA 1
ATOM 737 C C . GLU A 1 95 ? -10.800 33.702 14.577 1.00 59.72 95 GLU A C 1
ATOM 739 O O . GLU A 1 95 ? -10.712 34.166 15.718 1.00 59.72 95 GLU A O 1
ATOM 744 N N . ILE A 1 96 ? -9.754 33.761 13.743 1.00 58.12 96 ILE A N 1
ATOM 745 C CA . ILE A 1 96 ? -8.481 34.412 14.097 1.00 58.12 96 ILE A CA 1
ATOM 746 C C . ILE A 1 96 ? -8.610 35.944 14.058 1.00 58.12 96 ILE A C 1
ATOM 748 O O . ILE A 1 96 ? -7.880 36.630 14.771 1.00 58.12 96 ILE A O 1
ATOM 752 N N . GLN A 1 97 ? -9.533 36.494 13.264 1.00 57.62 97 GLN A N 1
ATOM 753 C CA . GLN A 1 97 ? -9.758 37.941 13.199 1.00 57.62 97 GLN A CA 1
ATOM 754 C C . GLN A 1 97 ? -10.569 38.440 14.405 1.00 57.62 97 GLN A C 1
ATOM 756 O O . GLN A 1 97 ? -10.201 39.463 14.984 1.00 57.62 97 GLN A O 1
ATOM 761 N N . ASP A 1 98 ? -11.563 37.676 14.866 1.00 55.84 98 ASP A N 1
ATOM 762 C CA . ASP A 1 98 ? -12.421 38.073 15.997 1.00 55.84 98 ASP A CA 1
ATOM 763 C C . ASP A 1 98 ? -11.677 38.055 17.353 1.00 55.84 98 ASP A C 1
ATOM 765 O O . ASP A 1 98 ? -11.886 38.914 18.215 1.00 55.84 98 ASP A O 1
ATOM 769 N N . SER A 1 99 ? -10.702 37.151 17.518 1.00 54.38 99 SER A N 1
ATOM 770 C CA . SER A 1 99 ? -9.867 37.048 18.733 1.00 54.38 99 SER A CA 1
ATOM 771 C C . SER A 1 99 ? -8.772 38.124 18.860 1.00 54.38 99 SER A C 1
ATOM 773 O O . SER A 1 99 ? -8.161 38.274 19.926 1.00 54.38 99 SER A O 1
ATOM 775 N N . GLN A 1 100 ? -8.506 38.894 17.797 1.00 56.75 100 GLN A N 1
ATOM 776 C CA . GLN A 1 100 ? -7.611 40.059 17.840 1.00 56.75 100 GLN A CA 1
ATOM 777 C C . GLN A 1 100 ? -8.379 41.368 18.098 1.00 56.75 100 GLN A C 1
ATOM 779 O O . GLN A 1 100 ? -7.785 42.308 18.624 1.00 56.75 100 GLN A O 1
ATOM 784 N N . SER A 1 101 ? -9.689 41.425 17.817 1.00 51.53 101 SER A N 1
ATOM 785 C CA . SER A 1 101 ? -10.545 42.591 18.109 1.00 51.53 101 SER A CA 1
ATOM 786 C C . SER A 1 101 ? -11.078 42.648 19.546 1.00 51.53 101 SER A C 1
ATOM 788 O O . SER A 1 101 ? -11.315 43.739 20.061 1.00 51.53 101 SER A O 1
ATOM 790 N N . GLU A 1 102 ? -11.202 41.517 20.248 1.00 54.47 102 GLU A N 1
ATOM 791 C CA . GLU A 1 102 ? -11.601 41.520 21.671 1.00 54.47 102 GLU A CA 1
ATOM 792 C C . GLU A 1 102 ? -10.480 41.993 22.612 1.00 54.47 102 GLU A C 1
ATOM 794 O O . GLU A 1 102 ? -10.737 42.451 23.726 1.00 54.47 102 GLU A O 1
ATOM 799 N N . ARG A 1 103 ? -9.220 41.979 22.155 1.00 54.53 103 ARG A N 1
ATOM 800 C CA . ARG A 1 103 ? -8.084 42.520 22.919 1.00 54.53 103 ARG A CA 1
ATOM 801 C C . ARG A 1 103 ? -7.997 44.051 22.887 1.00 54.53 103 ARG A C 1
ATOM 803 O O . ARG A 1 103 ? -7.246 44.615 23.677 1.00 54.53 103 ARG A O 1
ATOM 810 N N . SER A 1 104 ? -8.758 44.717 22.013 1.00 52.97 104 SER A N 1
ATOM 811 C CA . SER A 1 104 ? -8.765 46.181 21.876 1.00 52.97 104 SER A CA 1
ATOM 812 C C . SER A 1 104 ? -10.008 46.874 22.452 1.00 52.97 104 SER A C 1
ATOM 814 O O . SER A 1 104 ? -10.106 48.090 22.320 1.00 52.97 104 SER A O 1
ATOM 816 N N . GLN A 1 105 ? -10.960 46.152 23.066 1.00 56.78 105 GLN A N 1
ATOM 817 C CA . GLN A 1 105 ? -12.240 46.727 23.529 1.00 56.78 105 GLN A CA 1
ATOM 818 C C . GLN A 1 105 ? -12.494 46.712 25.047 1.00 56.78 105 GLN A C 1
ATOM 820 O O . GLN A 1 105 ? -13.586 47.074 25.469 1.00 56.78 105 GLN A O 1
ATOM 825 N N . ASN A 1 106 ? -11.503 46.404 25.888 1.00 55.75 106 ASN A N 1
ATOM 826 C CA . ASN A 1 106 ? -11.629 46.613 27.337 1.00 55.75 106 ASN A CA 1
ATOM 827 C C . ASN A 1 106 ? -10.687 47.734 27.811 1.00 55.75 106 ASN A C 1
ATOM 829 O O . ASN A 1 106 ? -9.557 47.443 28.208 1.00 55.75 106 ASN A O 1
ATOM 833 N N . PRO A 1 107 ? -11.099 49.017 27.773 1.00 60.75 107 PRO A N 1
ATOM 834 C CA . PRO A 1 107 ? -10.418 50.050 28.546 1.00 60.75 107 PRO A CA 1
ATOM 835 C C . PRO A 1 107 ? -10.671 49.809 30.050 1.00 60.75 107 PRO A C 1
ATOM 837 O O . PRO A 1 107 ? -11.804 49.492 30.421 1.00 60.75 107 PRO A O 1
ATOM 840 N N . PRO A 1 108 ? -9.671 49.954 30.942 1.00 56.12 108 PRO A N 1
ATOM 841 C CA . PRO A 1 108 ? -9.925 49.900 32.378 1.00 56.12 108 PRO A CA 1
ATOM 842 C C . PRO A 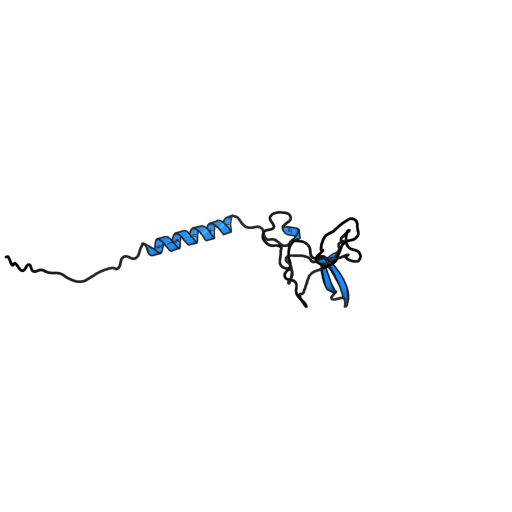1 108 ? -10.834 51.072 32.779 1.00 56.12 108 PRO A C 1
ATOM 844 O O . PRO A 1 108 ? -10.481 52.238 32.605 1.00 56.12 108 PRO A O 1
ATOM 847 N N . LEU A 1 109 ? -12.026 50.761 33.291 1.00 51.81 109 LEU A N 1
ATOM 848 C CA . LEU A 1 109 ? -12.979 51.746 33.796 1.00 51.81 109 LEU A CA 1
ATOM 849 C C . LEU A 1 109 ? -12.633 52.115 35.252 1.00 51.81 109 LEU A C 1
ATOM 851 O O . LEU A 1 109 ? -12.822 51.281 36.127 1.00 51.81 109 LEU A O 1
ATOM 855 N N . PHE A 1 110 ? -12.147 53.358 35.437 1.00 45.62 110 PHE A N 1
ATOM 856 C CA . PHE A 1 110 ? -12.465 54.356 36.495 1.00 45.62 110 PHE A CA 1
ATOM 857 C C . PHE A 1 110 ? -12.353 53.933 37.987 1.00 45.62 110 PHE A C 1
ATOM 859 O O . PHE A 1 110 ? -12.918 52.923 38.372 1.00 45.62 110 PHE A O 1
ATOM 866 N N . GLY A 1 111 ? -11.744 54.646 38.944 1.00 46.56 111 GLY A N 1
ATOM 867 C CA . GLY A 1 111 ? -11.190 56.001 39.109 1.00 46.56 111 GLY A CA 1
ATOM 868 C C . GLY A 1 111 ? -10.388 56.028 40.438 1.00 46.56 111 GLY A C 1
ATOM 869 O O . GLY A 1 111 ? -10.341 55.017 41.131 1.00 46.56 111 GLY A O 1
ATOM 870 N N . ASP A 1 112 ? -9.600 57.063 40.746 1.00 38.75 112 ASP A N 1
ATOM 871 C CA . ASP A 1 112 ? -10.005 58.059 41.752 1.00 38.75 112 ASP A CA 1
ATOM 872 C C . ASP A 1 112 ? -9.132 59.339 41.741 1.00 38.75 112 ASP A C 1
ATOM 874 O O . ASP A 1 112 ? -7.914 59.270 41.599 1.00 38.75 112 ASP A O 1
ATOM 878 N N . ALA A 1 113 ? -9.830 60.472 41.942 1.00 50.66 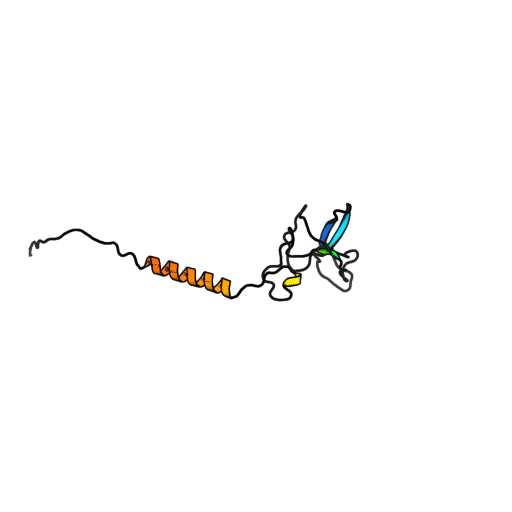113 ALA A N 1
ATOM 879 C CA . ALA A 1 113 ? -9.518 61.703 42.704 1.00 50.66 113 ALA A CA 1
ATOM 880 C C . ALA A 1 113 ? -8.175 62.452 42.476 1.00 50.66 113 ALA A C 1
ATOM 882 O O . ALA A 1 113 ? -7.096 61.927 42.705 1.00 50.66 113 ALA A O 1
ATOM 883 N N . LEU A 1 114 ? -8.167 63.677 41.928 1.00 42.94 114 LEU A N 1
ATOM 884 C CA . LEU A 1 114 ? -8.525 65.002 42.496 1.00 42.94 114 LEU A CA 1
ATOM 885 C C . LEU A 1 114 ? -7.446 65.679 43.377 1.00 42.94 114 LEU A C 1
ATOM 887 O O . LEU A 1 114 ? -7.102 65.196 44.447 1.00 42.94 114 LEU A O 1
ATOM 891 N N . SER A 1 115 ? -7.118 66.906 42.943 1.00 38.34 115 SER A N 1
ATOM 892 C CA . SER A 1 115 ? -6.677 68.107 43.682 1.00 38.34 115 SER A CA 1
ATOM 893 C C . SER A 1 115 ? -5.193 68.381 44.014 1.00 38.34 115 SER A C 1
ATOM 895 O O . SER A 1 115 ? -4.600 67.734 44.863 1.00 38.34 115 SER A O 1
ATOM 897 N N . VAL A 1 116 ? -4.691 69.439 43.344 1.00 45.12 116 VAL A N 1
ATOM 898 C CA . VAL A 1 116 ? -3.908 70.630 43.788 1.00 45.12 116 VAL A CA 1
ATOM 899 C C . VAL A 1 116 ? -2.836 70.488 44.882 1.00 45.12 116 VAL A C 1
ATOM 901 O O . VAL A 1 116 ? -3.128 70.067 45.989 1.00 45.12 116 VAL A O 1
ATOM 904 N N . GLU A 1 117 ? -1.628 71.003 44.627 1.00 40.94 117 GLU A N 1
ATOM 905 C CA . GLU A 1 117 ? -1.215 72.379 44.977 1.00 40.94 117 GLU A CA 1
ATOM 906 C C . GLU A 1 117 ? 0.147 72.712 44.343 1.00 40.94 117 GLU A C 1
ATOM 908 O O . GLU A 1 117 ? 1.079 71.908 44.355 1.00 40.94 117 GLU A O 1
ATOM 913 N N . GLU A 1 118 ? 0.252 73.914 43.771 1.00 48.06 118 GLU A N 1
ATOM 914 C CA . GLU A 1 118 ? 1.533 74.554 43.478 1.00 48.06 118 GLU A CA 1
ATOM 915 C C . GLU A 1 118 ? 2.284 74.806 44.790 1.00 48.06 118 GLU A C 1
ATOM 917 O O . GLU A 1 118 ? 1.721 75.356 45.733 1.00 48.06 118 GLU A O 1
ATOM 922 N N . HIS A 1 119 ? 3.582 74.503 44.820 1.00 48.59 119 HIS A N 1
ATOM 923 C CA . HIS A 1 119 ? 4.504 75.207 45.701 1.00 48.59 119 HIS A CA 1
ATOM 924 C C . HIS A 1 119 ? 5.669 75.760 44.885 1.00 48.59 119 HIS A C 1
ATOM 926 O O . HIS A 1 119 ? 6.472 75.044 44.289 1.00 48.59 119 HIS A O 1
ATOM 932 N N . VAL A 1 120 ? 5.681 77.087 44.875 1.00 49.97 120 VAL A N 1
ATOM 933 C CA . VAL A 1 120 ? 6.752 78.001 44.497 1.00 49.97 120 VAL A CA 1
ATOM 934 C C . VAL A 1 120 ? 8.042 77.664 45.246 1.00 49.97 120 VAL A C 1
ATOM 936 O O . VAL A 1 120 ? 7.988 77.357 46.430 1.00 49.97 120 VAL A O 1
ATOM 939 N N . LEU A 1 121 ? 9.180 77.780 44.559 1.00 46.84 121 LEU A N 1
ATOM 940 C CA . LEU A 1 121 ? 10.429 78.466 44.948 1.00 46.84 121 LEU A CA 1
ATOM 941 C C . LEU A 1 121 ? 11.480 78.047 43.893 1.00 46.84 121 LEU A C 1
ATOM 943 O O . LEU A 1 121 ? 11.754 76.866 43.740 1.00 46.84 121 LEU A O 1
ATOM 947 N N . GLY A 1 122 ? 12.055 78.906 43.052 1.00 48.09 122 GLY A N 1
ATOM 948 C CA . GLY A 1 122 ? 12.364 80.316 43.251 1.00 48.09 122 GLY A CA 1
ATOM 949 C C . GLY A 1 122 ? 13.747 80.459 43.882 1.00 48.09 122 GLY A C 1
ATOM 950 O O . GLY A 1 122 ? 13.818 80.689 45.083 1.00 48.09 122 GLY A O 1
ATOM 951 N N . CYS A 1 123 ? 14.791 80.248 43.071 1.00 45.03 123 CYS A N 1
ATOM 952 C CA . CYS A 1 123 ? 16.104 80.914 43.028 1.00 45.03 123 CYS A CA 1
ATOM 953 C C . CYS A 1 123 ? 16.970 80.217 41.969 1.00 45.03 123 CYS A C 1
ATOM 955 O O . CYS A 1 123 ? 17.063 78.970 42.023 1.00 45.03 123 CYS A O 1
#

Organism: NCBI:txid529605

Secondary structure (DSSP, 8-state):
-BPPPTT---PBPEEEEE-TTS-EEEEE--SS-----TT----EEE---TTSTT--EEEPSSBTTBPPPTT--SSHHHHTPPP--HHHHHHHHHHHHHHHHGGGS------------------

Foldseek 3Di:
DDAWDPPDGDDWDWDFDQDPVRDTAIAGEDDDDWPDDPPFDWDKDAADDPGHPRHGIYTQALDGRRHFDPPDPPPCNRRNHDDDDPVVVVVVVVVVVVVVVVVVPDDDDDDDDDDDDDDDDDD

InterPro domains:
  IPR005679 Ribosomal protein uS12, bacteria [PR01034] (4-19)
  IPR005679 Ribosomal protein uS12, bacteria [PR01034] (20-39)
  IPR005679 Ribosomal protein uS12, bacteria [PR01034] (39-56)
  IPR005679 Ribosomal protein uS12, bacteria [PR01034] (56-72)
  IPR005679 Ribosomal protein uS12, bacteria [PR01034] (72-84)
  IPR005679 Ribosomal protein uS12, bacteria [TIGR00981] (1-85)
  IPR005679 Ribosomal protein uS12, bacteria [cd03368] (1-72)
  IPR006032 Small ribosomal subunit protein uS12 [PF00164] (1-84)
  IPR006032 Small ribosomal subunit protein uS12 [PS00055] (5-12)
  IPR006032 Small ribosomal subunit protein uS12 [PTHR11652] (1-84)
  IPR012340 Nucleic acid-binding, OB-fold [G3DSA:2.40.50.140] (1-92)
  IPR012340 Nucleic acid-binding, OB-fold [SSF50249] (1-86)